Protein AF-A0A433PBY6-F1 (afdb_monomer)

pLDDT: mean 81.73, std 16.83, range [29.91, 95.75]

Structure (mmCIF, N/CA/C/O backbone):
data_AF-A0A433PBY6-F1
#
_entry.id   AF-A0A433PBY6-F1
#
loop_
_atom_site.group_PDB
_atom_site.id
_atom_site.type_symbol
_atom_site.label_atom_id
_atom_site.label_alt_id
_atom_site.label_comp_id
_atom_site.label_asym_id
_atom_site.label_entity_id
_atom_site.label_seq_id
_atom_site.pdbx_PDB_ins_code
_atom_site.Cartn_x
_atom_site.Cartn_y
_atom_site.Cartn_z
_atom_site.occupancy
_atom_site.B_iso_or_equiv
_atom_site.auth_seq_id
_atom_site.auth_comp_id
_atom_site.auth_asym_id
_atom_site.auth_atom_id
_atom_site.pdbx_PDB_model_num
ATOM 1 N N . MET A 1 1 ? -7.662 -18.458 70.287 1.00 37.50 1 MET A N 1
ATOM 2 C CA . MET A 1 1 ? -7.308 -19.052 68.980 1.00 37.50 1 MET A CA 1
ATOM 3 C C . MET A 1 1 ? -8.441 -18.689 68.033 1.00 37.50 1 MET A C 1
ATOM 5 O O . MET A 1 1 ? -9.528 -19.205 68.235 1.00 37.50 1 MET A O 1
ATOM 9 N N . ALA A 1 2 ? -8.334 -17.517 67.394 1.00 37.00 2 ALA A N 1
ATOM 10 C CA . ALA A 1 2 ? -7.912 -17.328 65.985 1.00 37.00 2 ALA A CA 1
ATOM 11 C C . ALA A 1 2 ? -9.132 -17.526 65.049 1.00 37.00 2 ALA A C 1
ATOM 13 O O . ALA A 1 2 ? -9.682 -18.621 65.046 1.00 37.00 2 ALA A O 1
ATOM 14 N N . THR A 1 3 ? -9.807 -16.461 64.572 1.00 39.22 3 THR A N 1
ATOM 15 C CA . THR A 1 3 ? -9.580 -15.723 63.286 1.00 39.22 3 THR A CA 1
ATOM 16 C C . THR A 1 3 ? -9.586 -16.688 62.085 1.00 39.22 3 THR A C 1
ATOM 18 O O . THR A 1 3 ? -8.929 -17.717 62.155 1.00 39.22 3 THR A O 1
ATOM 21 N N . ASP A 1 4 ? -10.415 -16.548 61.042 1.00 32.88 4 ASP A N 1
ATOM 22 C CA . ASP A 1 4 ? -10.644 -15.422 60.108 1.00 32.88 4 ASP A CA 1
ATOM 23 C C . ASP A 1 4 ? -12.118 -15.457 59.609 1.00 32.88 4 ASP A C 1
ATOM 25 O O . ASP A 1 4 ? -12.699 -16.536 59.515 1.00 32.88 4 ASP A O 1
ATOM 29 N N . SER A 1 5 ? -12.906 -14.386 59.447 1.00 34.91 5 SER A N 1
ATOM 30 C CA . SER A 1 5 ? -12.830 -13.155 58.629 1.00 34.91 5 SER A CA 1
ATOM 31 C C . SER A 1 5 ? -12.702 -13.342 57.107 1.00 34.91 5 SER A C 1
ATOM 33 O O . SER A 1 5 ? -11.756 -13.950 56.630 1.00 34.91 5 SER A O 1
ATOM 35 N N . GLU A 1 6 ? -13.631 -12.678 56.396 1.00 29.91 6 GLU A N 1
ATOM 36 C CA . GLU A 1 6 ? -13.552 -12.165 55.011 1.00 29.91 6 GLU A CA 1
ATOM 37 C C . GLU A 1 6 ? -13.657 -13.171 53.836 1.00 29.91 6 GLU A C 1
ATOM 39 O O . GLU A 1 6 ? -13.145 -14.275 53.873 1.00 29.91 6 GLU A O 1
ATOM 44 N N . ALA A 1 7 ? -14.336 -12.891 52.716 1.00 33.59 7 ALA A N 1
ATOM 45 C CA . ALA A 1 7 ? -14.801 -11.623 52.169 1.00 33.59 7 ALA A CA 1
ATOM 46 C C . ALA A 1 7 ? -16.063 -11.815 51.307 1.00 33.59 7 ALA A C 1
ATOM 48 O O . ALA A 1 7 ? -16.135 -12.685 50.439 1.00 33.59 7 ALA A O 1
ATOM 49 N N . GLN A 1 8 ? -17.035 -10.924 51.496 1.00 31.44 8 GLN A N 1
ATOM 50 C CA . GLN A 1 8 ? -18.050 -10.614 50.494 1.00 31.44 8 GLN A CA 1
ATOM 51 C C . GLN A 1 8 ? -17.354 -10.043 49.254 1.00 31.44 8 GLN A C 1
ATOM 53 O O . GLN A 1 8 ? -16.794 -8.950 49.306 1.00 31.44 8 GLN A O 1
ATOM 58 N N . SER A 1 9 ? -17.418 -10.741 48.119 1.00 32.53 9 SER A N 1
ATOM 59 C CA . SER A 1 9 ? -17.056 -10.160 46.826 1.00 32.53 9 SER A CA 1
ATOM 60 C C . SER A 1 9 ? -18.203 -9.274 46.333 1.00 32.53 9 SER A C 1
ATOM 62 O O . SER A 1 9 ? -18.995 -9.650 45.464 1.00 32.53 9 SER A O 1
ATOM 64 N N . THR A 1 10 ? -18.313 -8.087 46.921 1.00 32.62 10 THR A N 1
ATOM 65 C CA . THR A 1 10 ? -19.073 -6.965 46.375 1.00 32.62 10 THR A CA 1
ATOM 66 C C . THR A 1 10 ? -18.372 -6.488 45.105 1.00 32.62 10 THR A C 1
ATOM 68 O O . THR A 1 10 ? -17.540 -5.585 45.118 1.00 32.62 10 THR A O 1
ATOM 71 N N . SER A 1 11 ? -18.701 -7.091 43.960 1.00 37.41 11 SER A N 1
ATOM 72 C CA . SER A 1 11 ? -18.405 -6.450 42.680 1.00 37.41 11 SER A CA 1
ATOM 73 C C . SER A 1 11 ? -19.373 -5.282 42.525 1.00 37.41 11 SER A C 1
ATOM 75 O O . SER A 1 11 ? -20.512 -5.418 42.075 1.00 37.41 11 SER A O 1
ATOM 77 N N . VAL A 1 12 ? -18.914 -4.113 42.973 1.00 34.94 12 VAL A N 1
ATOM 78 C CA . VAL A 1 12 ? -19.520 -2.815 42.691 1.00 34.94 12 VAL A CA 1
ATOM 79 C C . VAL A 1 12 ? -19.485 -2.643 41.176 1.00 34.94 12 VAL A C 1
ATOM 81 O O . VAL A 1 12 ? -18.559 -2.076 40.601 1.00 34.94 12 VAL A O 1
ATOM 84 N N . THR A 1 13 ? -20.486 -3.200 40.502 1.00 42.19 13 THR A N 1
ATOM 85 C CA . THR A 1 13 ? -20.728 -2.926 39.096 1.00 42.19 13 THR A CA 1
ATOM 86 C C . THR A 1 13 ? -21.279 -1.517 39.084 1.00 42.19 13 THR A C 1
ATOM 88 O O . THR A 1 13 ? -22.482 -1.315 39.242 1.00 42.19 13 THR A O 1
ATOM 91 N N . ALA A 1 14 ? -20.384 -0.532 38.995 1.00 43.81 14 ALA A N 1
ATOM 92 C CA . ALA A 1 14 ? -20.761 0.838 38.718 1.00 43.81 14 ALA A CA 1
ATOM 93 C C . ALA A 1 14 ? -21.649 0.790 37.472 1.00 43.81 14 ALA A C 1
ATOM 95 O O . ALA A 1 14 ? -21.175 0.527 36.362 1.00 43.81 14 ALA A O 1
ATOM 96 N N . GLN A 1 15 ? -22.958 0.945 37.680 1.00 49.06 15 GLN A N 1
ATOM 97 C CA . GLN A 1 15 ? -23.928 1.109 36.616 1.00 49.06 15 GLN A CA 1
ATOM 98 C C . GLN A 1 15 ? -23.587 2.443 35.966 1.00 49.06 15 GLN A C 1
ATOM 100 O O . GLN A 1 15 ? -24.122 3.489 36.322 1.00 49.06 15 GLN A O 1
ATOM 105 N N . LEU A 1 16 ? -22.629 2.407 35.037 1.00 53.75 16 LEU A N 1
ATOM 106 C CA . LEU A 1 16 ? -22.438 3.480 34.083 1.00 53.75 16 LEU A CA 1
ATOM 107 C C . LEU A 1 16 ? -23.825 3.766 33.501 1.00 53.75 16 LEU A C 1
ATOM 109 O O . LEU A 1 16 ? -24.531 2.809 33.152 1.00 53.75 16 LEU A O 1
ATOM 113 N N . PRO A 1 17 ? -24.243 5.044 33.447 1.00 55.84 17 PRO A N 1
ATOM 114 C CA . PRO A 1 17 ? -25.534 5.406 32.887 1.00 55.84 17 PRO A CA 1
ATOM 115 C C . PRO A 1 17 ? -25.695 4.687 31.549 1.00 55.84 17 PRO A C 1
ATOM 117 O O . PRO A 1 17 ? -24.706 4.523 30.829 1.00 55.84 17 PRO A O 1
ATOM 120 N N . ARG A 1 18 ? -26.914 4.213 31.243 1.00 63.12 18 ARG A N 1
ATOM 121 C CA . ARG A 1 18 ? -27.269 3.579 29.959 1.00 63.12 18 ARG A CA 1
ATOM 122 C C . ARG A 1 18 ? -27.132 4.608 28.833 1.00 63.12 18 ARG A C 1
ATOM 124 O O . ARG A 1 18 ? -28.112 5.079 28.268 1.00 63.12 18 ARG A O 1
ATOM 131 N N . LEU A 1 19 ? -25.902 5.021 28.569 1.00 68.62 19 LEU A N 1
ATOM 132 C CA . LEU A 1 19 ? -25.544 5.928 27.511 1.00 68.62 19 LEU A CA 1
ATOM 133 C C . LEU A 1 19 ? -25.716 5.155 26.208 1.00 68.62 19 LEU A C 1
ATOM 135 O O . LEU A 1 19 ? -25.306 3.992 26.126 1.00 68.62 19 LEU A O 1
ATOM 139 N N . PRO A 1 20 ? -26.308 5.776 25.182 1.00 79.25 20 PRO A N 1
ATOM 140 C CA . PRO A 1 20 ? -26.360 5.164 23.868 1.00 79.25 20 PRO A CA 1
ATOM 141 C C . PRO A 1 20 ? -24.934 4.847 23.394 1.00 79.25 20 PRO A C 1
ATOM 143 O O . PRO A 1 20 ? -23.986 5.594 23.667 1.00 79.25 20 PRO A O 1
ATOM 146 N N . PHE A 1 21 ? -24.788 3.717 22.700 1.00 77.69 21 PHE A N 1
ATOM 147 C CA . PHE A 1 21 ? -23.491 3.125 22.354 1.00 77.69 21 PHE A CA 1
ATOM 148 C C . PHE A 1 21 ? -22.538 4.105 21.647 1.00 77.69 21 PHE A C 1
ATOM 150 O O . PHE A 1 21 ? -21.333 4.081 21.902 1.00 77.69 21 PHE A O 1
ATOM 157 N N . ASP A 1 22 ? -23.067 5.012 20.822 1.00 80.56 22 ASP A N 1
ATOM 158 C CA . ASP A 1 22 ? -22.281 6.022 20.105 1.00 80.56 22 ASP A CA 1
ATOM 159 C C . ASP A 1 22 ? -21.650 7.072 21.025 1.00 80.56 22 ASP A C 1
ATOM 161 O O . ASP A 1 22 ? -20.516 7.504 20.799 1.00 80.56 22 ASP A O 1
ATOM 165 N N . ILE A 1 23 ? -22.366 7.474 22.078 1.00 85.00 23 ILE A N 1
ATOM 166 C CA . ILE A 1 23 ? -21.880 8.455 23.054 1.00 85.00 23 ILE A CA 1
ATOM 167 C C . ILE A 1 23 ? -20.817 7.803 23.935 1.00 85.00 23 ILE A C 1
ATOM 169 O O . ILE A 1 23 ? -19.738 8.367 24.125 1.00 85.00 23 ILE A O 1
ATOM 173 N N . PHE A 1 24 ? -21.075 6.582 24.404 1.00 85.38 24 PHE A N 1
ATOM 174 C CA . PHE A 1 24 ? -20.128 5.849 25.241 1.00 85.38 24 PHE A CA 1
ATOM 175 C C . PHE A 1 24 ? -18.793 5.596 24.516 1.00 85.38 24 PHE A C 1
ATOM 177 O O . PHE A 1 24 ? -17.726 5.816 25.092 1.00 85.38 24 PHE A O 1
ATOM 184 N N . ARG A 1 25 ? -18.839 5.266 23.215 1.00 85.06 25 ARG A N 1
ATOM 185 C CA . ARG A 1 25 ? -17.646 5.122 22.362 1.00 85.06 25 ARG A CA 1
ATOM 186 C C . ARG A 1 25 ? -16.796 6.3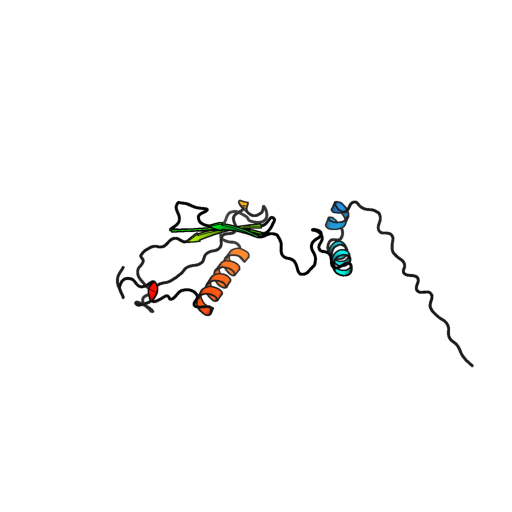96 22.291 1.00 85.06 25 ARG A C 1
ATOM 188 O O . ARG A 1 25 ? -15.576 6.297 22.171 1.00 85.06 25 ARG A O 1
ATOM 195 N N . ARG A 1 26 ? -17.419 7.579 22.310 1.00 85.94 26 ARG A N 1
ATOM 196 C CA . ARG A 1 26 ? -16.712 8.869 22.218 1.00 85.94 26 ARG A CA 1
ATOM 197 C C . ARG A 1 26 ? -16.147 9.326 23.561 1.00 85.94 26 ARG A C 1
ATOM 199 O O . ARG A 1 26 ? -15.039 9.847 23.578 1.00 85.94 26 ARG A O 1
ATOM 206 N N . ILE A 1 27 ? -16.888 9.133 24.655 1.00 90.62 27 ILE A N 1
ATOM 207 C CA . ILE A 1 27 ? -16.491 9.598 25.995 1.00 90.62 27 ILE A CA 1
ATOM 208 C C . ILE A 1 27 ? -15.362 8.737 26.568 1.00 90.62 27 ILE A C 1
ATOM 210 O O . ILE A 1 27 ? -14.392 9.274 27.097 1.00 90.62 27 ILE A O 1
ATOM 214 N N . GLN A 1 28 ? -15.469 7.409 26.458 1.00 89.88 28 GLN A N 1
ATOM 215 C CA . GLN A 1 28 ? -14.502 6.491 27.063 1.00 89.88 28 GLN A CA 1
ATOM 216 C C . GLN A 1 28 ? -14.133 5.352 26.097 1.00 89.88 28 GLN A C 1
ATOM 218 O O . GLN A 1 28 ? -14.541 4.203 26.287 1.00 89.88 28 GLN A O 1
ATOM 223 N N . PRO A 1 29 ? -13.331 5.637 25.052 1.00 88.19 29 PRO A N 1
ATOM 224 C CA . PRO A 1 29 ? -13.020 4.659 24.011 1.00 88.19 29 PRO A CA 1
ATOM 225 C C . PRO A 1 29 ? -12.298 3.423 24.562 1.00 88.19 29 PRO A C 1
ATOM 227 O O . PRO A 1 29 ? -12.614 2.305 24.170 1.00 88.19 29 PRO A O 1
ATOM 230 N N . HIS A 1 30 ? -11.364 3.596 25.502 1.00 89.94 30 HIS A N 1
ATOM 231 C CA . HIS A 1 30 ? -10.606 2.477 26.072 1.00 89.94 30 HIS A CA 1
ATOM 232 C C . HIS A 1 30 ? -11.496 1.471 26.808 1.00 89.94 30 HIS A C 1
ATOM 234 O O . HIS A 1 30 ? -11.349 0.268 26.614 1.00 89.94 30 HIS A O 1
ATOM 240 N N . GLU A 1 31 ? -12.442 1.958 27.609 1.00 89.06 31 GLU A N 1
ATOM 241 C CA . GLU A 1 31 ? -13.375 1.107 28.352 1.00 89.06 31 GLU A CA 1
ATOM 242 C C . GLU A 1 31 ? -14.389 0.441 27.423 1.00 89.06 31 GLU A C 1
ATOM 244 O O . GLU A 1 31 ? -14.682 -0.744 27.576 1.00 89.06 31 GLU A O 1
ATOM 249 N N . TYR A 1 32 ? -14.860 1.171 26.406 1.00 87.12 32 TYR A N 1
ATOM 250 C CA . TYR A 1 32 ? -15.698 0.612 25.350 1.00 87.12 32 TYR A CA 1
ATOM 251 C C . TYR A 1 32 ? -15.023 -0.605 24.708 1.00 87.12 32 TYR A C 1
ATOM 253 O O . TYR A 1 32 ? -15.594 -1.693 24.721 1.00 87.12 32 TYR A O 1
ATOM 261 N N . PHE A 1 33 ? -13.791 -0.464 24.205 1.00 88.44 33 PHE A N 1
ATOM 262 C CA . PHE A 1 33 ? -13.092 -1.575 23.549 1.00 88.44 33 PHE A CA 1
ATOM 263 C C . PHE A 1 33 ? -12.698 -2.702 24.514 1.00 88.44 33 PHE A C 1
ATOM 265 O O . PHE A 1 33 ? -12.714 -3.860 24.100 1.00 88.44 33 PHE A O 1
ATOM 272 N N . ARG A 1 34 ? -12.385 -2.399 25.781 1.00 90.06 34 ARG A N 1
ATOM 273 C CA . ARG A 1 34 ? -12.048 -3.413 26.796 1.00 90.06 34 ARG A CA 1
ATOM 274 C C . ARG A 1 34 ? -13.180 -4.426 26.979 1.00 90.06 34 ARG A C 1
ATOM 276 O O . ARG A 1 34 ? -12.934 -5.623 26.879 1.00 90.06 34 ARG A O 1
ATOM 283 N N . ARG A 1 35 ? -14.422 -3.954 27.123 1.00 88.69 35 ARG A N 1
ATOM 284 C CA . ARG A 1 35 ? -15.607 -4.821 27.284 1.00 88.69 35 ARG A CA 1
ATOM 285 C C . ARG A 1 35 ? -15.823 -5.763 26.099 1.00 88.69 35 ARG A C 1
ATOM 287 O O . ARG A 1 35 ? -16.188 -6.919 26.273 1.00 88.69 35 ARG A O 1
ATOM 294 N N . PHE A 1 36 ? -15.566 -5.278 24.887 1.00 88.12 36 PHE A N 1
ATOM 295 C CA . PHE A 1 36 ? -15.640 -6.086 23.666 1.00 88.12 36 PHE A CA 1
ATOM 296 C C . PHE A 1 36 ? -14.563 -7.178 23.628 1.00 88.12 36 PHE A C 1
ATOM 298 O O . PHE A 1 36 ? -14.837 -8.316 23.243 1.00 88.12 36 PHE A O 1
ATOM 305 N N . ILE A 1 37 ? -13.349 -6.857 24.078 1.00 89.94 37 ILE A N 1
ATOM 306 C CA . ILE A 1 37 ? -12.252 -7.826 24.170 1.00 89.94 37 ILE A CA 1
ATOM 307 C C . ILE A 1 37 ? -12.566 -8.907 25.212 1.00 89.94 37 ILE A C 1
ATOM 309 O O . ILE A 1 37 ? -12.390 -10.084 24.909 1.00 89.94 37 ILE A O 1
ATOM 313 N N . GLU A 1 38 ? -13.098 -8.539 26.382 1.00 91.25 38 GLU A N 1
ATOM 314 C CA . GLU A 1 38 ? -13.535 -9.492 27.421 1.00 91.25 38 GLU A CA 1
ATOM 315 C C . GLU A 1 38 ? -14.609 -10.464 26.907 1.00 91.25 38 GLU A C 1
ATOM 317 O O . GLU A 1 38 ? -14.608 -11.645 27.247 1.00 91.25 38 GLU A O 1
ATOM 322 N N . GLN A 1 39 ? -15.487 -9.990 26.022 1.00 88.75 39 GLN A N 1
ATOM 323 C CA . GLN A 1 39 ? -16.523 -10.801 25.378 1.00 88.75 39 GLN A CA 1
ATOM 324 C C . GLN A 1 39 ? -16.041 -11.540 24.117 1.00 88.75 39 GLN A C 1
ATOM 326 O O . GLN A 1 39 ? -16.841 -12.204 23.460 1.00 88.75 39 GLN A O 1
ATOM 331 N N . ASN A 1 40 ? -14.754 -11.452 23.759 1.00 88.50 40 ASN A N 1
ATOM 332 C CA . ASN A 1 40 ? -14.161 -12.040 22.548 1.00 88.50 40 ASN A CA 1
ATOM 333 C C . ASN A 1 40 ? -14.825 -11.614 21.220 1.00 88.50 40 ASN A C 1
ATOM 335 O O . ASN A 1 40 ? -14.715 -12.303 20.197 1.00 88.50 40 ASN A O 1
ATOM 339 N N . VAL A 1 41 ? -15.480 -10.452 21.19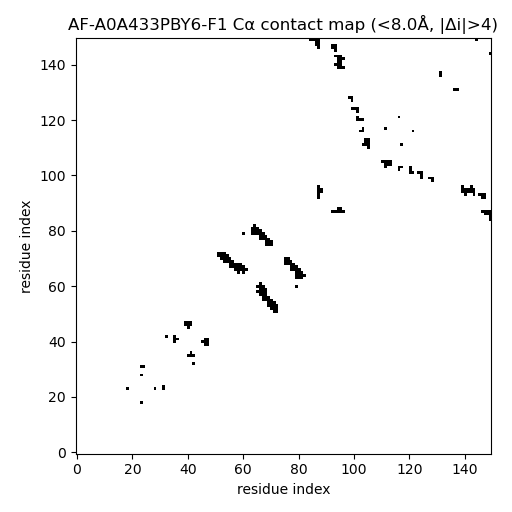8 1.00 90.62 41 VAL A N 1
ATOM 340 C CA . VAL A 1 41 ? -16.222 -9.940 20.040 1.00 90.62 41 VAL A CA 1
ATOM 341 C C . VAL A 1 41 ? -15.709 -8.554 19.691 1.00 90.62 41 VAL A C 1
ATOM 343 O O . VAL A 1 41 ? -15.589 -7.686 20.541 1.00 90.62 41 VAL A O 1
ATOM 346 N N . ARG A 1 42 ? -15.404 -8.302 18.418 1.00 88.25 42 ARG A N 1
ATOM 347 C CA . ARG A 1 42 ? -15.068 -6.949 17.954 1.00 88.25 42 ARG A CA 1
ATOM 348 C C . ARG A 1 42 ? -16.339 -6.088 17.886 1.00 88.25 42 ARG A C 1
ATOM 350 O O . ARG A 1 42 ? -17.404 -6.631 17.617 1.00 88.25 42 ARG A O 1
ATOM 357 N N . PRO A 1 43 ? -16.237 -4.751 17.965 1.00 85.81 43 PRO A N 1
ATOM 358 C CA . PRO A 1 43 ? -17.391 -3.847 17.847 1.00 85.81 43 PRO A CA 1
ATOM 359 C C . PRO A 1 43 ? -18.229 -4.007 16.567 1.00 85.81 43 PRO A C 1
ATOM 361 O O . PRO A 1 43 ? -19.404 -3.673 16.559 1.00 85.81 43 PRO A O 1
ATOM 364 N N . ASP A 1 44 ? -17.646 -4.558 15.497 1.00 84.19 44 ASP A N 1
ATOM 365 C CA . ASP A 1 44 ? -18.353 -4.879 14.247 1.00 84.19 44 ASP A CA 1
ATOM 366 C C . ASP A 1 44 ? -19.117 -6.227 14.300 1.00 84.19 44 ASP A C 1
ATOM 368 O O . ASP A 1 44 ? -19.554 -6.726 13.264 1.00 84.19 44 ASP A O 1
ATOM 372 N N . GLY A 1 45 ? -19.177 -6.893 15.460 1.00 84.62 45 GLY A N 1
ATOM 373 C CA . GLY A 1 45 ? -19.785 -8.220 15.644 1.00 84.62 45 GLY A CA 1
ATOM 374 C C . GLY A 1 45 ? -18.936 -9.400 15.147 1.00 84.62 45 GLY A C 1
ATOM 375 O O . GLY A 1 45 ? -19.399 -10.536 15.110 1.00 84.62 45 GLY A O 1
ATOM 376 N N . ARG A 1 46 ? -17.686 -9.160 14.735 1.00 88.62 46 ARG A N 1
ATOM 377 C CA . ARG A 1 46 ? -16.782 -10.199 14.206 1.00 88.62 46 ARG A CA 1
ATOM 378 C C . ARG A 1 46 ? -15.954 -10.834 15.329 1.00 88.62 46 ARG A C 1
ATOM 380 O O . ARG A 1 46 ? -15.544 -10.109 16.235 1.00 88.62 46 ARG A O 1
ATOM 387 N N . PRO A 1 47 ? -15.621 -12.135 15.253 1.00 90.25 47 PRO A N 1
ATOM 388 C CA . PRO A 1 47 ? -14.710 -12.744 16.215 1.00 90.25 47 PRO A CA 1
ATOM 389 C C . PRO A 1 47 ? -13.290 -12.187 16.044 1.00 90.25 47 PRO A C 1
ATOM 391 O O . PRO A 1 47 ? -12.923 -11.680 14.976 1.00 90.25 47 PRO A O 1
ATOM 394 N N . LEU A 1 48 ? -12.467 -12.296 17.089 1.00 87.00 48 LEU A N 1
ATOM 395 C CA . LEU A 1 48 ? -11.129 -11.692 17.124 1.00 87.00 48 LEU A CA 1
ATOM 396 C C . LEU A 1 48 ? -10.207 -12.159 15.983 1.00 87.00 48 LEU A C 1
ATOM 398 O O . LEU A 1 48 ? -9.425 -11.350 15.483 1.00 87.00 48 LEU A O 1
ATOM 402 N N . HIS A 1 49 ? -10.350 -13.402 15.521 1.00 88.25 49 HIS A N 1
ATOM 403 C CA . HIS A 1 49 ? -9.515 -14.013 14.481 1.00 88.25 49 HIS A CA 1
ATOM 404 C C . HIS A 1 49 ? -9.970 -13.718 13.038 1.00 88.25 49 HIS A C 1
ATOM 406 O O . HIS A 1 49 ? -9.256 -14.050 12.094 1.00 88.25 49 HIS A O 1
ATOM 412 N N . LYS A 1 50 ? -11.150 -13.114 12.822 1.00 89.75 50 LYS A N 1
ATOM 413 C CA . LYS A 1 50 ? -11.718 -12.950 11.472 1.00 89.75 50 LYS A CA 1
ATOM 414 C C . LYS A 1 50 ? -11.459 -11.560 10.891 1.00 89.75 50 LYS A C 1
ATOM 416 O O . LYS A 1 50 ? -11.848 -10.529 11.451 1.00 89.75 50 LYS A O 1
ATOM 421 N N . PHE A 1 51 ? -10.862 -11.533 9.702 1.00 88.19 51 PHE A N 1
ATOM 422 C CA . PHE A 1 51 ? -10.644 -10.310 8.929 1.00 88.19 51 PHE A CA 1
ATOM 423 C C . PHE A 1 51 ? -11.954 -9.715 8.383 1.00 88.19 51 PHE A C 1
ATOM 425 O O . PHE A 1 51 ? -13.025 -10.326 8.439 1.00 88.19 51 PHE A O 1
ATOM 432 N N . ARG A 1 52 ? -11.895 -8.461 7.915 1.00 91.50 52 ARG A N 1
ATOM 433 C CA . ARG A 1 52 ? -13.023 -7.839 7.195 1.00 91.50 52 ARG A CA 1
ATOM 434 C C . ARG A 1 52 ? -13.165 -8.523 5.835 1.00 91.50 52 ARG A C 1
ATOM 436 O O . ARG A 1 52 ? -12.186 -9.052 5.323 1.00 91.50 52 ARG A O 1
ATOM 443 N N . LYS A 1 53 ? -14.366 -8.497 5.248 1.00 90.06 53 LYS A N 1
ATOM 444 C CA . LYS A 1 53 ? -14.569 -8.999 3.883 1.00 90.06 53 LYS A CA 1
ATOM 445 C C . LYS A 1 53 ? -13.649 -8.229 2.929 1.00 90.06 53 LYS A C 1
ATOM 447 O O . LYS A 1 53 ? -13.744 -7.002 2.853 1.00 90.06 53 LYS A O 1
ATOM 452 N N . THR A 1 54 ? -12.788 -8.964 2.232 1.00 93.50 54 THR A N 1
ATOM 453 C CA . THR A 1 54 ? -11.911 -8.441 1.185 1.00 93.50 54 THR A CA 1
ATOM 454 C C . THR A 1 54 ? -12.574 -8.671 -0.164 1.00 93.50 54 THR A C 1
AT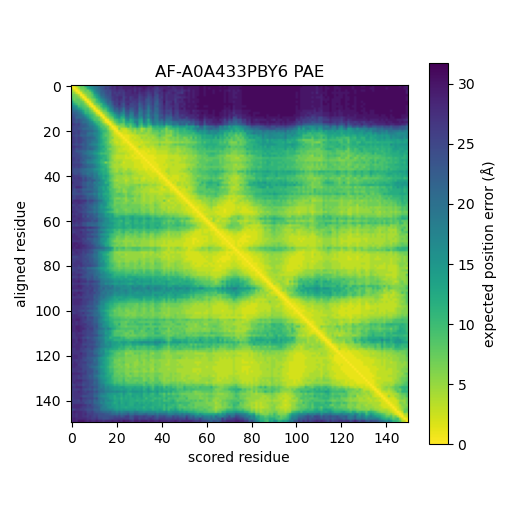OM 456 O O . THR A 1 54 ? -13.040 -9.771 -0.446 1.00 93.50 54 THR A O 1
ATOM 459 N N . THR A 1 55 ? -12.662 -7.629 -0.979 1.00 94.31 55 THR A N 1
ATOM 460 C CA . THR A 1 55 ? -13.108 -7.698 -2.374 1.00 94.31 55 THR A CA 1
ATOM 461 C C . THR A 1 55 ? -11.967 -7.192 -3.239 1.00 94.31 55 THR A C 1
ATOM 463 O O . THR A 1 55 ? -11.374 -6.167 -2.911 1.00 94.31 55 THR A O 1
ATOM 466 N N . LEU A 1 56 ? -11.644 -7.919 -4.302 1.00 95.06 56 LEU A N 1
ATOM 467 C CA . LEU A 1 56 ? -10.543 -7.602 -5.202 1.00 95.06 56 LEU A CA 1
ATOM 468 C C . LEU A 1 56 ? -11.080 -7.500 -6.627 1.00 95.06 56 LEU A C 1
ATOM 470 O O . LEU A 1 56 ? -11.864 -8.341 -7.064 1.00 95.06 56 LEU A O 1
ATOM 474 N N . THR A 1 57 ? -10.664 -6.457 -7.330 1.00 94.19 57 THR A N 1
ATOM 475 C CA . THR A 1 57 ? -11.035 -6.188 -8.716 1.00 94.19 57 THR A CA 1
ATOM 476 C C . THR A 1 57 ? -9.759 -5.865 -9.479 1.00 94.19 57 THR A C 1
ATOM 478 O O . THR A 1 57 ? -9.152 -4.820 -9.258 1.00 94.19 57 THR A O 1
ATOM 481 N N . VAL A 1 58 ? -9.325 -6.791 -10.332 1.00 94.38 58 VAL A N 1
ATOM 482 C CA . VAL A 1 58 ? -8.157 -6.615 -11.210 1.00 94.38 58 VAL A CA 1
ATOM 483 C C . VAL A 1 58 ? -8.593 -5.865 -12.467 1.00 94.38 58 VAL A C 1
ATOM 485 O O . VAL A 1 58 ? -9.725 -6.039 -12.913 1.00 94.38 58 VAL A O 1
ATOM 488 N N . GLY A 1 59 ? -7.723 -5.022 -13.024 1.00 90.75 59 GLY A N 1
ATOM 489 C CA . GLY A 1 59 ? -8.023 -4.234 -14.222 1.00 90.75 59 GLY A CA 1
ATOM 490 C C . GLY A 1 59 ? -8.970 -3.060 -13.961 1.00 90.75 59 GLY A C 1
ATOM 491 O O . GLY A 1 59 ? -9.737 -2.683 -14.839 1.00 90.75 59 GLY A O 1
ATOM 492 N N . ALA A 1 60 ? -8.957 -2.495 -12.749 1.00 88.06 60 ALA A N 1
ATOM 493 C CA . ALA A 1 60 ? -9.834 -1.381 -12.379 1.00 88.06 60 ALA A CA 1
ATOM 494 C C . ALA A 1 60 ? -9.541 -0.084 -13.161 1.00 88.06 60 ALA A C 1
ATOM 496 O O . ALA A 1 60 ? -10.425 0.755 -13.315 1.00 88.06 60 ALA A O 1
ATOM 497 N N . ILE A 1 61 ? -8.305 0.081 -13.637 1.00 91.19 61 ILE A N 1
ATOM 498 C CA . ILE A 1 61 ? -7.840 1.219 -14.433 1.00 91.19 61 ILE A CA 1
ATOM 499 C C . ILE A 1 61 ? -7.382 0.688 -15.789 1.00 91.19 61 ILE A C 1
ATOM 501 O O . ILE A 1 61 ? -6.453 -0.116 -15.847 1.00 91.19 61 ILE A O 1
ATOM 505 N N . SER A 1 62 ? -8.011 1.160 -16.865 1.00 88.94 62 SER A N 1
ATOM 506 C CA . SER A 1 62 ? -7.706 0.749 -18.241 1.00 88.94 62 SER A CA 1
ATOM 507 C C . SER A 1 62 ? -6.470 1.429 -18.838 1.00 88.94 62 SER A C 1
ATOM 509 O O . SER A 1 62 ? -5.948 0.959 -19.838 1.00 88.94 62 SER A O 1
ATOM 511 N N . THR A 1 63 ? -6.016 2.545 -18.263 1.00 90.44 63 THR A N 1
ATOM 512 C CA . THR A 1 63 ? -4.862 3.321 -18.755 1.00 90.44 63 THR A CA 1
ATOM 513 C C . THR A 1 63 ? -3.519 2.861 -18.186 1.00 90.44 63 THR A C 1
ATOM 515 O O . THR A 1 63 ? -2.491 3.403 -18.572 1.00 90.44 63 THR A O 1
ATOM 518 N N . ALA A 1 64 ? -3.522 1.941 -17.220 1.00 91.31 64 ALA A N 1
ATOM 519 C CA . ALA A 1 64 ? -2.317 1.411 -16.592 1.00 91.31 64 ALA A CA 1
ATOM 520 C C . ALA A 1 64 ? -2.022 0.010 -17.139 1.00 91.31 64 ALA A C 1
ATOM 522 O O . ALA A 1 64 ? -2.959 -0.751 -17.382 1.00 91.31 64 ALA A O 1
ATOM 523 N N . ASP A 1 65 ? -0.742 -0.344 -17.267 1.00 91.44 65 ASP A N 1
ATOM 524 C CA . ASP A 1 65 ? -0.308 -1.659 -17.765 1.00 91.44 65 ASP A CA 1
ATOM 525 C C . ASP A 1 65 ? -0.785 -2.796 -16.852 1.00 91.44 65 ASP A C 1
ATOM 527 O O . ASP A 1 65 ? -1.128 -3.890 -17.298 1.00 91.44 65 ASP A O 1
ATOM 531 N N . GLY A 1 66 ? -0.861 -2.512 -15.552 1.00 93.38 66 GLY A N 1
ATOM 532 C CA . GLY A 1 66 ? -1.512 -3.364 -14.570 1.00 93.38 66 GLY A CA 1
ATOM 533 C C . GLY A 1 66 ? -2.261 -2.524 -13.551 1.00 93.38 66 GLY A C 1
ATOM 534 O O . GLY A 1 66 ? -1.800 -1.463 -13.139 1.00 93.38 66 GLY A O 1
ATOM 535 N N . SER A 1 67 ? -3.425 -2.984 -13.106 1.00 95.75 67 SER A N 1
ATOM 536 C CA . SER A 1 67 ? -4.144 -2.310 -12.027 1.00 95.75 67 SER A CA 1
ATOM 537 C C . SER A 1 67 ? -4.932 -3.280 -11.165 1.00 95.75 67 SER A C 1
ATOM 539 O O . SER A 1 67 ? -5.403 -4.324 -11.619 1.00 95.75 67 SER A O 1
ATOM 541 N N . ALA A 1 68 ? -5.088 -2.925 -9.895 1.00 95.44 68 ALA A N 1
ATOM 542 C CA . ALA A 1 68 ? -5.917 -3.657 -8.957 1.00 95.44 68 ALA A CA 1
ATOM 543 C C . ALA A 1 68 ? -6.544 -2.700 -7.943 1.00 95.44 68 ALA A C 1
ATOM 545 O O . AL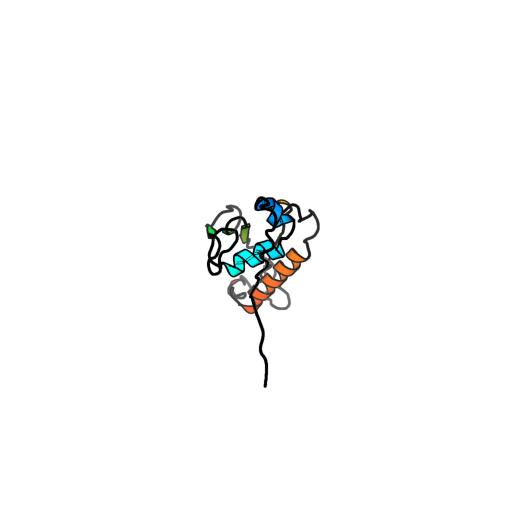A A 1 68 ? -5.877 -1.840 -7.368 1.00 95.44 68 ALA A O 1
ATOM 546 N N . MET A 1 69 ? -7.835 -2.885 -7.691 1.00 94.56 69 MET A N 1
ATOM 547 C CA . MET A 1 69 ? -8.561 -2.237 -6.609 1.00 94.56 69 MET A CA 1
ATOM 548 C C . MET A 1 69 ? -8.910 -3.281 -5.553 1.00 94.56 69 MET A C 1
ATOM 550 O O . MET A 1 69 ? -9.545 -4.297 -5.843 1.00 94.56 69 MET A O 1
ATOM 554 N N . VAL A 1 70 ? -8.510 -3.020 -4.312 1.00 95.25 70 VAL A N 1
ATOM 555 C CA . VAL A 1 70 ? -8.745 -3.905 -3.170 1.00 95.25 70 VAL A CA 1
ATOM 556 C C . VAL A 1 70 ? -9.539 -3.158 -2.114 1.00 95.25 70 VAL A C 1
ATOM 558 O O . VAL A 1 70 ? -9.140 -2.094 -1.643 1.00 95.25 70 VAL A O 1
ATOM 561 N N . ARG A 1 71 ? -10.670 -3.730 -1.707 1.00 94.81 71 ARG A N 1
ATOM 562 C CA . ARG A 1 71 ? -11.543 -3.181 -0.670 1.00 94.81 71 ARG A CA 1
ATOM 563 C C . ARG A 1 71 ? -11.632 -4.129 0.513 1.00 94.81 71 ARG A C 1
ATOM 565 O O . ARG A 1 71 ? -12.122 -5.246 0.385 1.00 94.81 71 ARG A O 1
ATOM 572 N N . ILE A 1 72 ? -11.217 -3.656 1.681 1.00 93.88 72 ILE A N 1
ATOM 573 C CA . ILE A 1 72 ? -11.271 -4.367 2.960 1.00 93.88 72 ILE A CA 1
ATOM 574 C C . ILE A 1 72 ? -12.276 -3.644 3.862 1.00 93.88 72 ILE A C 1
ATOM 576 O O . ILE A 1 72 ? -11.950 -2.707 4.598 1.00 93.88 72 ILE A O 1
ATOM 580 N N . GLY A 1 73 ? -13.540 -4.069 3.798 1.00 90.56 73 GLY A N 1
ATOM 581 C CA . GLY A 1 73 ? -14.656 -3.395 4.468 1.00 90.56 73 GLY A CA 1
ATOM 582 C C . GLY A 1 73 ? -14.838 -1.940 4.007 1.00 90.56 73 GLY A C 1
ATOM 583 O O . GLY A 1 73 ? -15.359 -1.693 2.919 1.00 90.56 73 GLY A O 1
ATOM 584 N N . GLY A 1 74 ? -14.435 -0.986 4.855 1.00 88.00 74 GLY A N 1
ATOM 585 C CA . GLY A 1 74 ? -14.496 0.458 4.580 1.00 88.00 74 GLY A CA 1
ATOM 586 C C . GLY A 1 74 ? -13.189 1.069 4.067 1.00 88.00 74 GLY A C 1
ATOM 587 O O . GLY A 1 74 ? -13.155 2.259 3.784 1.00 88.00 74 GLY A O 1
ATOM 588 N N . THR A 1 75 ? -12.114 0.284 3.968 1.00 91.75 75 THR A N 1
ATOM 589 C CA . THR A 1 75 ? -10.826 0.745 3.438 1.00 91.75 75 THR A CA 1
ATOM 590 C C . THR A 1 75 ? -10.694 0.280 1.994 1.00 91.75 75 THR A C 1
ATOM 592 O O . THR A 1 75 ? -10.801 -0.918 1.740 1.00 91.75 75 THR A O 1
ATOM 595 N N . THR A 1 76 ? -10.449 1.203 1.068 1.00 92.50 76 THR A N 1
ATOM 596 C CA . THR A 1 76 ? -10.203 0.902 -0.349 1.00 92.50 76 THR A CA 1
ATOM 597 C C . THR A 1 76 ? -8.804 1.372 -0.715 1.00 92.50 76 THR A C 1
ATOM 599 O O . THR A 1 76 ? -8.423 2.485 -0.363 1.00 92.50 76 THR A O 1
ATOM 602 N N . VAL A 1 77 ? -8.054 0.522 -1.409 1.00 93.06 77 VAL A N 1
ATOM 603 C CA . VAL A 1 77 ? -6.727 0.818 -1.950 1.00 93.06 77 VAL A CA 1
ATOM 604 C C . VAL A 1 77 ? -6.763 0.537 -3.444 1.00 93.06 77 VAL A C 1
ATOM 606 O O . VAL A 1 77 ? -7.316 -0.477 -3.873 1.00 93.06 77 VAL A O 1
ATOM 609 N N . ILE A 1 78 ? -6.187 1.439 -4.226 1.00 93.56 78 ILE A N 1
ATOM 610 C CA . ILE A 1 78 ? -6.037 1.294 -5.670 1.00 93.56 78 ILE A CA 1
ATOM 611 C C . ILE A 1 78 ? -4.540 1.284 -5.958 1.00 93.56 78 ILE A C 1
ATOM 613 O O . ILE A 1 78 ? -3.811 2.140 -5.465 1.00 93.56 78 ILE A O 1
ATOM 617 N N . CYS A 1 79 ? -4.092 0.300 -6.727 1.00 93.38 79 CYS A N 1
ATOM 618 C CA . CYS A 1 79 ? -2.719 0.177 -7.189 1.00 93.38 79 CYS A CA 1
ATOM 619 C C . CYS A 1 79 ? -2.720 0.147 -8.717 1.00 93.38 79 CYS A C 1
ATOM 621 O O . CYS A 1 79 ? -3.532 -0.554 -9.328 1.00 93.38 79 CYS A O 1
ATOM 623 N N . GLY A 1 80 ? -1.822 0.923 -9.313 1.00 94.00 80 GLY A N 1
ATOM 624 C CA . GLY A 1 80 ? -1.532 0.918 -10.738 1.00 94.00 80 GLY A CA 1
ATOM 625 C C . GLY A 1 80 ? -0.041 0.686 -10.941 1.00 94.00 80 GLY A C 1
ATOM 626 O O . GLY A 1 80 ? 0.776 1.228 -10.199 1.00 94.00 80 GLY A O 1
ATOM 627 N N . ILE A 1 81 ? 0.290 -0.129 -11.931 1.00 93.38 81 ILE A N 1
ATOM 628 C CA . ILE A 1 81 ? 1.645 -0.391 -12.395 1.00 93.38 81 ILE A CA 1
ATOM 629 C C . ILE A 1 81 ? 1.760 0.264 -13.762 1.00 93.38 81 ILE A C 1
ATOM 631 O O . ILE A 1 81 ? 0.890 0.085 -14.617 1.00 93.38 81 ILE A O 1
ATOM 635 N N . LYS A 1 82 ? 2.834 1.024 -13.937 1.00 92.19 82 LYS A N 1
ATOM 636 C CA . LYS A 1 82 ? 3.214 1.608 -15.212 1.00 92.19 82 LYS A CA 1
ATOM 637 C C . LYS A 1 82 ? 4.654 1.217 -15.501 1.00 92.19 82 LYS A C 1
ATOM 639 O O . LYS A 1 82 ? 5.507 1.391 -14.629 1.00 92.19 82 LYS A O 1
ATOM 644 N N . ALA A 1 83 ? 4.897 0.673 -16.683 1.00 90.31 83 ALA A N 1
ATOM 645 C CA . ALA A 1 83 ? 6.226 0.340 -17.160 1.00 90.31 83 ALA A CA 1
ATOM 646 C C . ALA A 1 83 ? 6.705 1.431 -18.121 1.00 90.31 83 ALA A C 1
ATOM 648 O O . ALA A 1 83 ? 5.999 1.821 -19.048 1.00 90.31 83 ALA A O 1
ATOM 649 N N . GLU A 1 84 ? 7.914 1.932 -17.893 1.00 89.19 84 GLU A N 1
ATOM 650 C CA . GLU A 1 84 ? 8.576 2.890 -18.774 1.00 89.19 84 GLU A CA 1
ATOM 651 C C . GLU A 1 84 ? 10.009 2.418 -19.013 1.00 89.19 84 GLU A C 1
ATOM 653 O O . GLU A 1 84 ? 10.654 1.885 -18.108 1.00 89.19 84 GLU A O 1
ATOM 658 N N . ILE A 1 85 ? 10.491 2.596 -20.242 1.00 88.56 85 ILE A N 1
ATOM 659 C CA . ILE A 1 85 ? 11.883 2.321 -20.594 1.00 88.56 85 ILE A CA 1
ATOM 660 C C . ILE A 1 85 ? 12.714 3.501 -20.096 1.00 88.56 85 ILE A C 1
ATOM 662 O O . ILE A 1 85 ? 12.403 4.656 -20.390 1.00 88.56 85 ILE A O 1
ATOM 666 N N . SER A 1 86 ? 13.742 3.209 -19.310 1.00 84.94 86 SER A N 1
ATOM 667 C CA . SER A 1 86 ? 14.605 4.207 -18.687 1.00 84.94 86 SER A CA 1
ATOM 668 C C . SER A 1 86 ? 16.033 3.687 -18.621 1.00 84.94 86 SER A C 1
ATOM 670 O O . SER A 1 86 ? 16.258 2.477 -18.567 1.00 84.94 86 SER A O 1
ATOM 672 N N . GLU A 1 87 ? 16.994 4.606 -18.593 1.00 84.31 87 GLU A N 1
ATOM 673 C CA . GLU A 1 87 ? 18.402 4.260 -18.439 1.00 84.31 87 GLU A CA 1
ATOM 674 C C . GLU A 1 87 ? 18.648 3.611 -17.062 1.00 84.31 87 GLU A C 1
ATOM 676 O O . GLU A 1 87 ? 18.203 4.137 -16.029 1.00 84.31 87 GLU A O 1
ATOM 681 N N . PRO A 1 88 ? 19.355 2.467 -17.010 1.00 83.56 88 PRO A N 1
ATOM 682 C CA . PRO A 1 88 ? 19.657 1.805 -15.752 1.00 83.56 88 PRO A CA 1
ATOM 683 C C . PRO A 1 88 ? 20.625 2.641 -14.905 1.00 83.56 88 PRO A C 1
ATOM 685 O O . PRO A 1 88 ? 21.349 3.518 -15.382 1.00 83.56 88 PRO A O 1
ATOM 688 N N . LYS A 1 89 ? 20.678 2.354 -13.599 1.00 81.75 89 LYS A N 1
ATOM 689 C CA . LYS A 1 89 ? 21.613 3.042 -12.696 1.00 81.75 89 LYS A CA 1
ATOM 690 C C . LYS A 1 89 ? 23.052 2.716 -13.104 1.00 81.75 89 LYS A C 1
ATOM 692 O O . LYS A 1 89 ? 23.398 1.553 -13.256 1.00 81.75 89 LYS A O 1
ATOM 697 N N . ILE A 1 90 ? 23.933 3.721 -13.106 1.00 80.06 90 ILE A N 1
ATOM 698 C CA . ILE A 1 90 ? 25.366 3.577 -13.455 1.00 80.06 90 ILE A CA 1
ATOM 699 C C . ILE A 1 90 ? 26.058 2.443 -12.673 1.00 80.06 90 ILE A C 1
ATOM 701 O O . ILE A 1 90 ? 26.953 1.779 -13.182 1.00 80.06 90 ILE A O 1
ATOM 705 N N . ARG A 1 91 ? 25.649 2.210 -11.418 1.00 80.62 91 ARG A N 1
ATOM 706 C CA . ARG A 1 91 ? 26.222 1.155 -10.565 1.00 80.62 91 ARG A CA 1
ATOM 707 C C . ARG A 1 91 ? 25.785 -0.261 -10.957 1.00 80.62 91 ARG A C 1
ATOM 709 O O . ARG A 1 91 ? 26.506 -1.200 -10.644 1.00 80.62 91 ARG A O 1
ATOM 716 N N . PHE A 1 92 ? 24.628 -0.404 -11.598 1.00 81.12 92 PHE A N 1
ATOM 717 C CA . PHE A 1 92 ? 24.010 -1.682 -11.949 1.00 81.12 92 PHE A CA 1
ATOM 718 C C . PHE A 1 92 ? 23.402 -1.587 -13.361 1.00 81.12 92 PHE A C 1
ATOM 720 O O . PHE A 1 92 ? 22.191 -1.431 -13.492 1.00 81.12 92 PHE A O 1
ATOM 727 N N . PRO A 1 93 ? 24.229 -1.642 -14.423 1.00 81.12 93 PRO A N 1
ATOM 728 C CA . PRO A 1 93 ? 23.766 -1.471 -15.805 1.00 81.12 93 PRO A CA 1
ATOM 729 C C . PRO A 1 93 ? 22.962 -2.663 -16.348 1.00 81.12 93 PRO A C 1
ATOM 731 O O . PRO A 1 93 ? 22.328 -2.540 -17.388 1.00 81.12 93 PRO A O 1
ATOM 734 N N . GLU A 1 94 ? 23.011 -3.804 -15.658 1.00 80.88 94 GLU A N 1
ATOM 735 C CA . GLU A 1 94 ? 22.360 -5.072 -16.026 1.00 80.88 94 GLU A CA 1
ATOM 736 C C . GLU A 1 94 ? 21.040 -5.302 -15.267 1.00 80.88 94 GLU A C 1
ATOM 738 O O . GLU A 1 94 ? 20.434 -6.368 -15.368 1.00 80.88 94 GLU A O 1
ATOM 743 N N . GLU A 1 95 ? 20.622 -4.346 -14.433 1.00 83.75 95 GLU A N 1
ATOM 744 C CA . GLU A 1 95 ? 19.449 -4.481 -13.572 1.00 83.75 95 GLU A CA 1
ATOM 745 C C . GLU A 1 95 ? 18.505 -3.295 -13.769 1.00 83.75 95 GLU A C 1
ATOM 747 O O . GLU A 1 95 ? 18.903 -2.128 -13.700 1.00 83.75 95 GLU A O 1
ATOM 752 N N . GLY A 1 96 ? 17.224 -3.601 -13.974 1.00 84.75 96 GLY A N 1
ATOM 753 C CA . GLY A 1 96 ? 16.160 -2.611 -13.897 1.00 84.75 96 GLY A CA 1
ATOM 754 C C . GLY A 1 96 ? 15.950 -2.114 -12.465 1.00 84.75 96 GLY A C 1
ATOM 755 O O . GLY A 1 96 ? 16.541 -2.606 -11.500 1.00 84.75 96 GLY A O 1
ATOM 756 N N . TYR A 1 97 ? 15.062 -1.138 -12.300 1.00 85.06 97 TYR A N 1
ATOM 757 C CA . TYR A 1 97 ? 14.671 -0.651 -10.982 1.00 85.06 97 TYR A CA 1
ATOM 758 C C . TYR A 1 97 ? 13.154 -0.530 -10.866 1.00 85.06 97 TYR A C 1
ATOM 760 O O . TYR A 1 97 ? 12.447 -0.263 -11.833 1.00 85.06 97 TYR A O 1
ATOM 768 N N . LEU A 1 98 ? 12.657 -0.722 -9.648 1.00 88.62 98 LEU A N 1
ATOM 769 C CA . LEU A 1 98 ? 11.256 -0.548 -9.290 1.00 88.62 98 LEU A CA 1
ATOM 770 C C . LEU A 1 98 ? 11.170 0.583 -8.270 1.00 88.62 98 LEU A C 1
ATOM 772 O O . LEU A 1 98 ? 11.984 0.650 -7.351 1.00 88.62 98 LEU A O 1
ATOM 776 N N . VAL A 1 99 ? 10.197 1.476 -8.433 1.00 90.06 99 VAL A N 1
ATOM 777 C CA . VAL A 1 99 ? 9.966 2.587 -7.500 1.00 90.06 99 VAL A CA 1
ATOM 778 C C . VAL A 1 99 ? 8.540 2.488 -6.969 1.00 90.06 99 VAL A C 1
ATOM 780 O O . VAL A 1 99 ? 7.614 3.011 -7.593 1.00 90.06 99 VAL A O 1
ATOM 783 N N . PRO A 1 100 ? 8.318 1.795 -5.840 1.00 92.12 100 PRO A N 1
ATOM 784 C CA . PRO A 1 100 ? 7.013 1.794 -5.207 1.00 92.12 100 PRO A CA 1
ATOM 785 C C . PRO A 1 100 ? 6.753 3.150 -4.548 1.00 92.12 100 PRO A C 1
ATOM 787 O O . PRO A 1 100 ? 7.570 3.653 -3.779 1.00 92.12 100 PRO A O 1
ATOM 790 N N . ASN A 1 101 ? 5.583 3.725 -4.810 1.00 91.88 101 ASN A N 1
ATOM 791 C CA . ASN A 1 101 ? 5.133 4.941 -4.148 1.00 91.88 101 ASN A CA 1
ATOM 792 C C . ASN A 1 101 ? 3.713 4.764 -3.607 1.00 91.88 101 ASN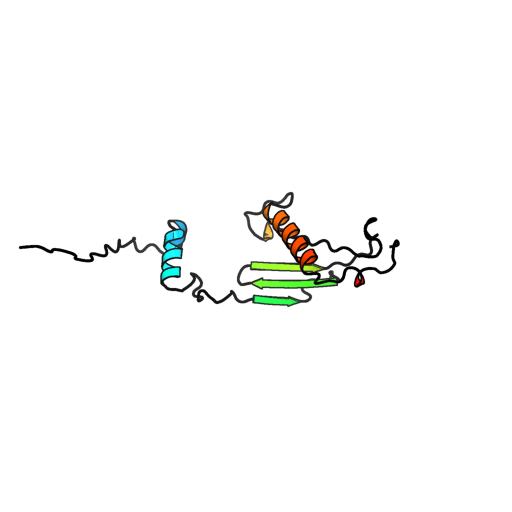 A C 1
ATOM 794 O O . ASN A 1 101 ? 2.847 4.188 -4.267 1.00 91.88 101 ASN A O 1
ATOM 798 N N . VAL A 1 102 ? 3.478 5.279 -2.404 1.00 92.31 102 VAL A N 1
ATOM 799 C CA . VAL A 1 102 ? 2.185 5.280 -1.727 1.00 92.31 102 VAL A CA 1
ATOM 800 C C . VAL A 1 102 ? 1.747 6.722 -1.520 1.00 92.31 102 VAL A C 1
ATOM 802 O O . VAL A 1 102 ? 2.432 7.512 -0.875 1.00 92.31 102 VAL A O 1
ATOM 805 N N . GLU A 1 103 ? 0.56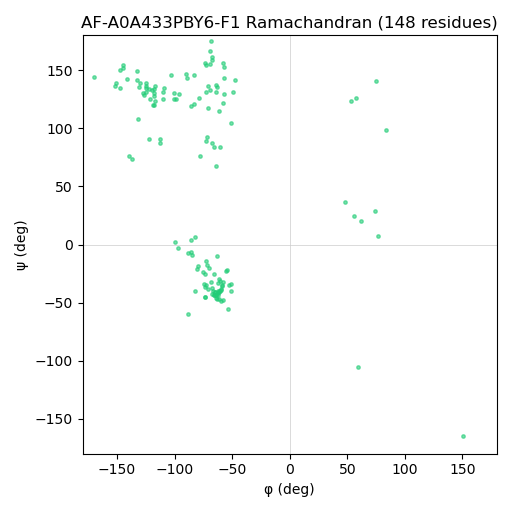4 7.053 -2.026 1.00 88.88 103 GLU A N 1
ATOM 806 C CA . GLU A 1 103 ? -0.045 8.365 -1.843 1.00 88.88 103 GLU A CA 1
ATOM 807 C C . GLU A 1 103 ? -1.256 8.277 -0.907 1.00 88.88 103 GLU A C 1
ATOM 809 O O . GLU A 1 103 ? -2.111 7.399 -1.038 1.00 88.88 103 GLU A O 1
ATOM 814 N N . LEU A 1 104 ? -1.339 9.214 0.039 1.00 89.12 104 LEU A N 1
ATOM 815 C CA . LEU A 1 104 ? -2.476 9.371 0.945 1.00 89.12 104 LEU A CA 1
ATOM 816 C C . LE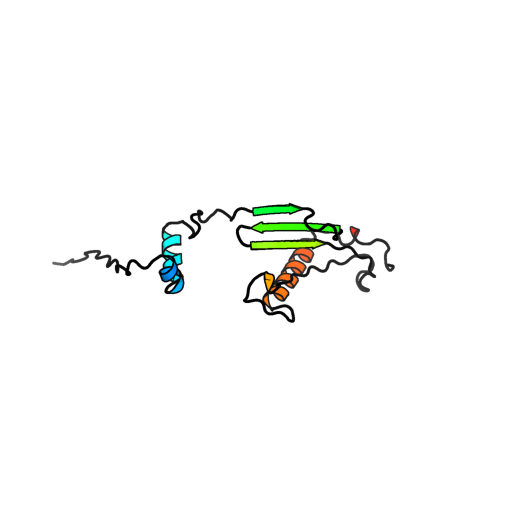U A 1 104 ? -3.185 10.692 0.629 1.00 89.12 104 LEU A C 1
ATOM 818 O O . LEU A 1 104 ? -2.882 11.734 1.209 1.00 89.12 104 LEU A O 1
ATOM 822 N N . SER A 1 105 ? -4.118 10.637 -0.320 1.00 84.31 105 SER A N 1
ATOM 823 C CA . SER A 1 105 ? -4.884 11.797 -0.783 1.00 84.31 105 SER A CA 1
ATOM 824 C C . SER A 1 105 ? -5.923 12.262 0.261 1.00 84.31 105 SER A C 1
ATOM 826 O O . SER A 1 105 ? -6.436 11.435 1.026 1.00 84.31 105 SER A O 1
ATOM 828 N N . PRO A 1 106 ? -6.333 13.549 0.270 1.00 86.38 106 PRO A N 1
ATOM 829 C CA . PRO A 1 106 ? -7.459 14.039 1.078 1.00 86.38 106 PRO A CA 1
ATOM 830 C C . PRO A 1 106 ? -8.778 13.283 0.849 1.00 86.38 106 PRO A C 1
ATOM 832 O O . PRO A 1 106 ? -9.635 13.255 1.732 1.00 86.38 106 PRO A O 1
ATOM 835 N N . ILE A 1 107 ? -8.926 12.613 -0.303 1.00 86.31 107 ILE A N 1
ATOM 836 C CA . ILE A 1 107 ? -10.065 11.727 -0.602 1.00 86.31 107 ILE A CA 1
ATOM 837 C C . ILE A 1 107 ? -10.136 10.553 0.390 1.00 86.31 107 ILE A C 1
ATOM 839 O O . ILE A 1 107 ? -11.220 10.061 0.700 1.00 86.31 107 ILE A O 1
ATOM 843 N N . CYS A 1 108 ? -8.997 10.104 0.925 1.00 84.31 108 CYS A N 1
ATOM 844 C CA . CYS A 1 108 ? -8.938 8.969 1.840 1.00 84.31 108 CYS A CA 1
ATOM 845 C C . CYS A 1 108 ? -9.446 9.314 3.250 1.00 84.31 108 CYS A C 1
ATOM 847 O O . CYS A 1 108 ? -9.996 8.451 3.936 1.00 84.31 108 CYS A O 1
ATOM 849 N N . SER A 1 109 ? -9.217 10.544 3.723 1.00 85.19 109 SER A N 1
ATOM 850 C CA . SER A 1 109 ? -9.625 11.010 5.053 1.00 85.19 109 SER A CA 1
ATOM 851 C C . SER A 1 109 ? -9.435 12.524 5.172 1.00 85.19 109 SER A C 1
ATOM 853 O O . SER A 1 109 ? -8.399 13.026 4.735 1.00 85.19 109 SER A O 1
ATOM 855 N N . PRO A 1 110 ? -10.320 13.246 5.890 1.00 84.81 110 PRO A N 1
ATOM 856 C CA . PRO A 1 110 ? -10.156 14.680 6.152 1.00 84.81 110 PRO A CA 1
ATOM 857 C C . PRO A 1 110 ? -8.909 15.014 6.990 1.00 84.81 110 PRO A C 1
ATOM 859 O O . PRO A 1 110 ? -8.564 16.180 7.157 1.00 84.81 110 PRO A O 1
ATOM 862 N N . LYS A 1 111 ? -8.233 14.002 7.551 1.00 85.06 111 LYS A N 1
ATOM 863 C CA . LYS A 1 111 ? -6.959 14.170 8.261 1.00 85.06 111 LYS A CA 1
ATOM 864 C C . LYS A 1 111 ? -5.779 14.396 7.314 1.00 85.06 111 LYS A C 1
ATOM 866 O O . LYS A 1 111 ? -4.772 14.949 7.749 1.00 85.06 111 LYS A O 1
ATOM 871 N N . PHE A 1 112 ? -5.885 13.964 6.058 1.00 85.31 112 PHE A N 1
ATOM 872 C CA . PHE A 1 112 ? -4.833 14.155 5.068 1.00 85.31 112 PHE A CA 1
ATOM 873 C C . PHE A 1 112 ? -5.005 15.523 4.420 1.00 85.31 112 PHE A C 1
ATOM 875 O O . PHE A 1 112 ? -6.047 15.830 3.842 1.00 85.31 112 PHE A O 1
ATOM 882 N N . ARG A 1 113 ? -3.985 16.369 4.567 1.00 81.06 113 ARG A N 1
ATOM 883 C CA . ARG A 1 113 ? -3.960 17.691 3.945 1.00 81.06 113 ARG A CA 1
ATOM 884 C C . ARG A 1 113 ? -3.340 17.589 2.551 1.00 81.06 113 ARG A C 1
ATOM 886 O O . ARG A 1 113 ? -2.390 16.826 2.388 1.00 81.06 113 ARG A O 1
ATOM 893 N N . PRO A 1 114 ? -3.839 18.357 1.569 1.00 80.25 114 PRO A N 1
ATOM 894 C CA . PRO A 1 114 ? -3.152 18.502 0.295 1.00 80.25 114 PRO A CA 1
ATOM 895 C C . PRO A 1 114 ? -1.797 19.177 0.531 1.00 80.25 114 PRO A C 1
ATOM 897 O O . PRO A 1 114 ? -1.702 20.138 1.297 1.00 80.25 114 PRO A O 1
ATOM 900 N N . GLY A 1 115 ? -0.748 18.656 -0.096 1.00 83.75 115 GLY A N 1
ATOM 901 C CA . GLY A 1 115 ? 0.616 19.127 0.113 1.00 83.75 115 GLY A CA 1
ATOM 902 C C . GLY A 1 115 ? 1.645 18.017 -0.101 1.00 83.75 115 GLY A C 1
ATOM 903 O O . GLY A 1 115 ? 1.307 16.983 -0.682 1.00 83.75 115 GLY A O 1
ATOM 904 N N . PRO A 1 116 ? 2.895 18.215 0.354 1.00 83.06 116 PRO A N 1
ATOM 905 C CA . PRO A 1 116 ? 3.910 17.170 0.296 1.00 83.06 116 PRO A CA 1
ATOM 906 C C . PRO A 1 116 ? 3.437 15.907 1.038 1.00 83.06 116 PRO A C 1
ATOM 908 O O . PRO A 1 116 ? 2.628 16.003 1.969 1.00 83.06 116 PRO A O 1
ATOM 911 N N . PRO A 1 117 ? 3.934 14.720 0.649 1.00 82.69 117 PRO A N 1
ATOM 912 C CA . PRO A 1 117 ? 3.502 13.464 1.243 1.00 82.69 117 PRO A CA 1
ATOM 913 C C . PRO A 1 117 ? 3.736 13.487 2.752 1.00 82.69 117 PRO A C 1
ATOM 915 O O . PRO A 1 117 ? 4.831 13.802 3.219 1.00 82.69 117 PRO A O 1
ATOM 918 N N . SER A 1 118 ? 2.690 13.147 3.509 1.00 88.25 118 SER A N 1
ATOM 919 C CA . SER A 1 118 ? 2.774 13.026 4.967 1.00 88.25 118 SER A CA 1
ATOM 920 C C . SER A 1 118 ? 3.833 12.001 5.384 1.00 88.25 118 SER A C 1
ATOM 922 O O . SER A 1 118 ? 4.117 11.064 4.639 1.00 88.25 118 SER A O 1
ATOM 924 N N . GLU A 1 119 ? 4.358 12.126 6.604 1.00 90.12 119 GLU A N 1
ATOM 925 C CA . GLU A 1 119 ? 5.329 11.176 7.169 1.00 90.12 119 GLU A CA 1
ATOM 926 C C . GLU A 1 119 ? 4.849 9.720 7.050 1.00 90.12 119 GLU A C 1
ATOM 928 O O . GLU A 1 119 ? 5.607 8.838 6.663 1.00 90.12 119 GLU A O 1
ATOM 933 N N . GLN A 1 120 ? 3.556 9.469 7.274 1.00 90.00 120 GLN A N 1
ATOM 934 C CA . GLN A 1 120 ? 2.968 8.134 7.139 1.00 90.00 120 GLN A CA 1
ATOM 935 C C . GLN A 1 120 ? 3.075 7.580 5.714 1.00 90.00 120 GLN A C 1
ATOM 937 O O . GLN A 1 120 ? 3.361 6.398 5.543 1.00 90.00 120 GLN A O 1
ATOM 942 N N . ALA A 1 121 ? 2.854 8.422 4.702 1.00 90.19 121 ALA A N 1
ATOM 943 C CA . ALA A 1 121 ? 2.991 8.028 3.303 1.00 90.19 121 ALA A CA 1
ATOM 944 C C . ALA A 1 121 ? 4.459 7.731 2.966 1.00 9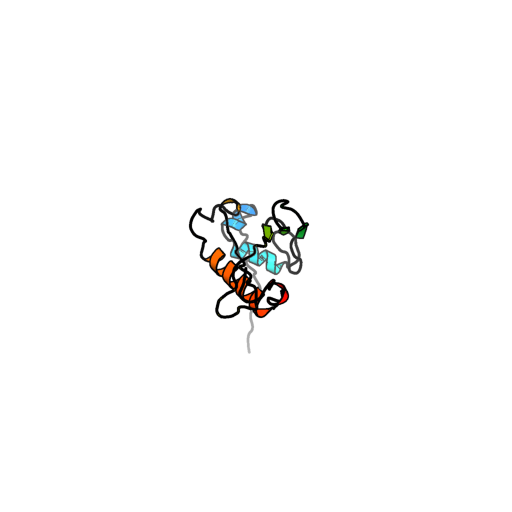0.19 121 ALA A C 1
ATOM 946 O O . ALA A 1 121 ? 4.748 6.708 2.355 1.00 90.19 121 ALA A O 1
ATOM 947 N N . GLN A 1 122 ? 5.388 8.568 3.439 1.00 91.50 122 GLN A N 1
ATOM 948 C CA . GLN A 1 122 ? 6.826 8.377 3.217 1.00 91.50 122 GLN A CA 1
ATOM 949 C C . GLN A 1 122 ? 7.335 7.080 3.857 1.00 91.50 122 GLN A C 1
ATOM 951 O O . GLN A 1 122 ? 7.998 6.283 3.196 1.00 91.50 122 GLN A O 1
ATOM 956 N N . VAL A 1 123 ? 6.968 6.827 5.117 1.00 94.44 123 VAL A N 1
ATOM 957 C CA . VAL A 1 123 ? 7.325 5.589 5.825 1.00 94.44 123 VAL A CA 1
ATOM 958 C C . VAL A 1 123 ? 6.714 4.372 5.133 1.00 94.44 123 VAL A C 1
ATOM 960 O O . VAL A 1 123 ? 7.381 3.348 5.015 1.00 94.44 123 VAL A O 1
ATOM 963 N N . ALA A 1 124 ? 5.473 4.468 4.647 1.00 93.38 124 ALA A N 1
ATOM 964 C CA . ALA A 1 124 ? 4.828 3.377 3.921 1.00 93.38 124 ALA A CA 1
ATOM 965 C C . ALA A 1 124 ? 5.515 3.077 2.578 1.00 93.38 124 ALA A C 1
ATOM 967 O O . ALA A 1 124 ? 5.739 1.905 2.277 1.00 93.38 124 ALA A O 1
ATOM 968 N N . SER A 1 125 ? 5.881 4.102 1.801 1.00 94.00 125 SER A N 1
ATOM 969 C CA . SER A 1 125 ? 6.633 3.943 0.548 1.00 94.00 125 SER A CA 1
ATOM 970 C C . SER A 1 125 ? 7.999 3.303 0.793 1.00 94.00 125 SER A C 1
ATOM 972 O O . SER A 1 125 ? 8.349 2.326 0.136 1.00 94.00 125 SER A O 1
ATOM 974 N N . GLU A 1 126 ? 8.740 3.790 1.790 1.00 93.88 126 GLU A N 1
ATOM 975 C CA . GLU A 1 126 ? 10.057 3.252 2.144 1.00 93.88 126 GLU A CA 1
ATOM 976 C C . GLU A 1 126 ? 9.966 1.811 2.666 1.00 93.88 126 GLU A C 1
ATOM 978 O O . GLU A 1 126 ? 10.776 0.950 2.322 1.00 93.88 126 GLU A O 1
ATOM 983 N N . PHE A 1 127 ? 8.954 1.517 3.484 1.00 94.38 127 PHE A N 1
ATOM 984 C CA . PHE A 1 127 ? 8.690 0.165 3.964 1.00 94.38 127 PHE A CA 1
ATOM 985 C C . PHE A 1 127 ? 8.360 -0.786 2.811 1.00 94.38 127 PHE A C 1
ATOM 987 O O . PHE A 1 127 ? 8.874 -1.905 2.773 1.00 94.38 127 PHE A O 1
ATOM 994 N N . LEU A 1 128 ? 7.553 -0.337 1.847 1.00 93.12 128 LEU A N 1
ATOM 995 C CA . LEU A 1 128 ? 7.231 -1.116 0.657 1.00 93.12 128 LEU A CA 1
ATOM 996 C C . LEU A 1 128 ? 8.476 -1.359 -0.204 1.00 93.12 128 LEU A C 1
ATOM 998 O O . LEU A 1 128 ? 8.680 -2.489 -0.646 1.00 93.12 128 LEU A O 1
ATOM 1002 N N . ASN A 1 129 ? 9.338 -0.352 -0.369 1.00 92.38 129 ASN A N 1
ATOM 1003 C CA . ASN A 1 129 ? 10.603 -0.505 -1.084 1.00 92.38 129 ASN A CA 1
ATOM 1004 C C . ASN A 1 129 ? 11.505 -1.558 -0.419 1.00 92.38 129 ASN A C 1
ATOM 1006 O O . ASN A 1 129 ? 11.933 -2.511 -1.067 1.00 92.38 129 ASN A O 1
ATOM 1010 N N . LYS A 1 130 ? 11.684 -1.483 0.906 1.00 92.50 130 LYS A N 1
ATOM 1011 C CA . LYS A 1 130 ? 12.455 -2.481 1.673 1.00 92.50 130 LYS A CA 1
ATOM 1012 C C . LYS A 1 130 ? 11.886 -3.891 1.556 1.00 92.50 130 LYS A C 1
ATOM 1014 O O . LYS A 1 130 ? 12.642 -4.860 1.478 1.00 92.50 130 LYS A O 1
ATOM 1019 N N . ILE A 1 131 ? 10.560 -4.035 1.556 1.00 93.19 131 ILE A N 1
ATOM 1020 C CA . ILE A 1 131 ? 9.922 -5.340 1.348 1.00 93.19 131 ILE A CA 1
ATOM 1021 C C . ILE A 1 131 ? 10.233 -5.861 -0.052 1.00 93.19 131 ILE A C 1
ATOM 1023 O O . ILE A 1 131 ? 10.605 -7.023 -0.185 1.00 93.19 131 ILE A O 1
ATOM 1027 N N . MET A 1 132 ? 10.115 -5.035 -1.091 1.00 89.69 132 MET A N 1
ATOM 1028 C CA . MET A 1 132 ? 10.399 -5.466 -2.462 1.00 89.69 132 MET A CA 1
ATOM 1029 C C . MET A 1 132 ? 11.871 -5.859 -2.648 1.00 89.69 132 MET A C 1
ATOM 1031 O O . MET A 1 132 ? 12.147 -6.925 -3.198 1.00 89.69 132 MET A O 1
ATOM 1035 N N . GLU A 1 133 ? 12.802 -5.071 -2.108 1.00 86.94 133 GLU A N 1
ATOM 1036 C CA . GLU A 1 133 ? 14.241 -5.357 -2.161 1.00 86.94 133 GLU A CA 1
ATOM 1037 C C . GLU A 1 133 ? 14.614 -6.638 -1.392 1.00 86.94 133 GLU A C 1
ATOM 1039 O O . GLU A 1 133 ? 15.383 -7.465 -1.885 1.00 86.94 133 GLU A O 1
ATOM 1044 N N . SER A 1 134 ? 14.053 -6.837 -0.193 1.00 90.25 134 SER A N 1
ATOM 1045 C CA . SER A 1 134 ? 14.355 -8.009 0.648 1.00 90.25 134 SER A CA 1
ATOM 1046 C C . SER A 1 134 ? 13.717 -9.300 0.139 1.00 90.25 134 SER A C 1
ATOM 1048 O O . SER A 1 134 ? 14.325 -10.366 0.233 1.00 90.25 134 SER A O 1
ATOM 1050 N N . SER A 1 135 ? 12.502 -9.215 -0.400 1.00 89.19 135 SER A N 1
ATOM 1051 C CA . SER A 1 135 ? 11.741 -10.381 -0.854 1.00 89.19 135 SER A CA 1
ATOM 1052 C C . SER A 1 135 ? 12.155 -10.881 -2.237 1.00 89.19 135 SER A C 1
ATOM 1054 O O . SER A 1 135 ? 11.878 -12.037 -2.550 1.00 89.19 135 SER A O 1
ATOM 1056 N N . LYS A 1 136 ? 12.805 -10.039 -3.058 1.00 83.94 136 LYS A N 1
ATOM 1057 C CA . LYS A 1 136 ? 13.194 -10.351 -4.447 1.00 83.94 136 LYS A CA 1
ATOM 1058 C C . LYS A 1 136 ? 12.047 -10.970 -5.260 1.00 83.94 136 LYS A C 1
ATOM 1060 O O . LYS A 1 136 ? 12.268 -11.865 -6.070 1.00 83.94 136 LYS A O 1
ATOM 1065 N N . ILE A 1 137 ? 10.815 -10.501 -5.026 1.00 84.50 137 ILE A N 1
ATOM 1066 C CA . ILE A 1 137 ? 9.605 -11.016 -5.697 1.00 84.50 137 ILE A CA 1
ATOM 1067 C C . ILE A 1 137 ? 9.694 -10.831 -7.218 1.00 84.50 137 ILE A C 1
ATOM 1069 O O . ILE A 1 137 ? 9.153 -11.644 -7.963 1.00 84.50 137 ILE A O 1
ATOM 1073 N N . VAL A 1 138 ? 10.383 -9.782 -7.675 1.00 84.31 138 VAL A N 1
ATOM 1074 C CA . VAL A 1 138 ? 10.621 -9.501 -9.094 1.00 84.31 138 VAL A CA 1
ATOM 1075 C C . VAL A 1 138 ? 12.124 -9.539 -9.361 1.00 84.31 138 VAL A C 1
ATOM 1077 O O . VAL A 1 138 ? 12.897 -8.868 -8.674 1.00 84.31 138 VAL A O 1
ATOM 1080 N N . SER A 1 139 ? 12.539 -10.324 -10.356 1.00 85.31 139 SER A N 1
ATOM 1081 C CA . SER A 1 139 ? 13.924 -10.356 -10.826 1.00 85.31 139 SER A CA 1
ATOM 1082 C C . SER A 1 139 ? 14.239 -9.060 -11.573 1.00 85.31 139 SER A C 1
ATOM 1084 O O . SER A 1 139 ? 13.642 -8.768 -12.605 1.00 85.31 139 SER A O 1
ATOM 1086 N N . LEU A 1 140 ? 15.193 -8.278 -11.062 1.00 84.94 140 LEU A N 1
ATOM 1087 C CA . LEU A 1 140 ? 15.627 -7.031 -11.706 1.00 84.94 140 LEU A CA 1
ATOM 1088 C C . LEU A 1 140 ? 16.398 -7.272 -13.010 1.00 84.94 140 LEU A C 1
ATOM 1090 O O . LEU A 1 140 ? 16.460 -6.383 -13.852 1.00 84.94 140 LEU A O 1
ATOM 1094 N N . LYS A 1 141 ? 16.946 -8.476 -13.196 1.00 84.25 141 LYS A N 1
ATOM 1095 C CA . LYS A 1 141 ? 17.630 -8.872 -14.434 1.00 84.25 141 LYS A CA 1
ATOM 1096 C C . LYS A 1 141 ? 16.645 -9.109 -15.573 1.00 84.25 141 LYS A C 1
ATOM 1098 O O . LYS A 1 141 ? 16.936 -8.763 -16.707 1.00 84.25 141 LYS A O 1
ATOM 1103 N N . ASP A 1 142 ? 15.460 -9.625 -15.253 1.00 85.69 142 ASP A N 1
ATOM 1104 C CA . ASP A 1 142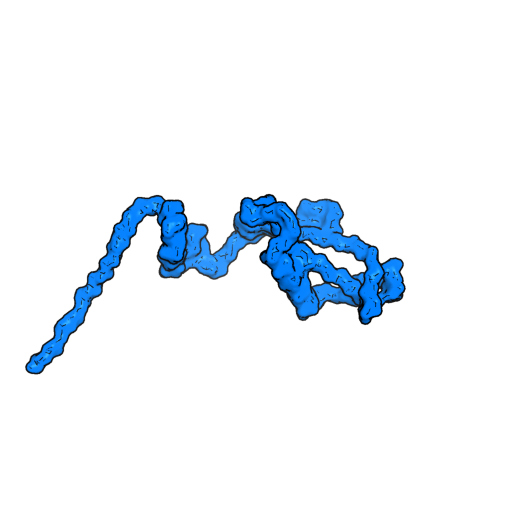 ? 14.395 -9.873 -16.233 1.00 85.69 142 ASP A CA 1
ATOM 1105 C C . ASP A 1 142 ? 13.766 -8.555 -16.722 1.00 85.69 142 ASP A C 1
ATOM 1107 O O . ASP A 1 142 ? 13.096 -8.522 -17.749 1.00 85.69 142 ASP A O 1
ATOM 1111 N N . LEU A 1 143 ? 13.984 -7.465 -15.978 1.00 84.06 143 LEU A N 1
ATOM 1112 C CA . LEU A 1 143 ? 13.585 -6.104 -16.337 1.00 84.06 143 LEU A CA 1
ATOM 1113 C C . LEU A 1 143 ? 14.627 -5.389 -17.221 1.00 84.06 143 LEU A C 1
ATOM 1115 O O . LEU A 1 143 ? 14.360 -4.278 -17.673 1.00 84.06 143 LEU A O 1
ATOM 1119 N N . CYS A 1 144 ? 15.801 -5.985 -17.460 1.00 83.00 144 CYS A N 1
ATOM 1120 C CA . CYS A 1 144 ? 16.825 -5.423 -18.340 1.00 83.00 144 CYS A CA 1
ATOM 1121 C C . CYS A 1 144 ? 16.518 -5.788 -19.801 1.00 83.00 144 CYS A C 1
ATOM 1123 O O . CYS A 1 144 ? 16.431 -6.967 -20.140 1.00 83.00 144 CYS A O 1
ATOM 1125 N N . ILE A 1 145 ? 16.346 -4.778 -20.660 1.00 83.50 145 ILE A N 1
ATOM 1126 C CA . ILE A 1 145 ? 16.104 -4.970 -22.099 1.00 83.50 145 ILE A CA 1
ATOM 1127 C C . ILE A 1 145 ? 17.444 -5.052 -22.837 1.00 83.50 145 ILE A C 1
ATOM 1129 O O . ILE A 1 145 ? 17.751 -6.077 -23.441 1.00 83.50 145 ILE A O 1
ATOM 1133 N N . GLU A 1 146 ? 18.259 -3.997 -22.741 1.00 79.56 146 GLU A N 1
ATOM 1134 C CA . GLU A 1 146 ? 19.651 -3.987 -23.187 1.00 79.56 146 GLU A CA 1
ATOM 1135 C C . GLU A 1 146 ? 20.566 -3.430 -22.088 1.00 79.56 146 GLU A C 1
ATOM 1137 O O . GLU A 1 146 ? 20.263 -2.401 -21.478 1.00 79.56 146 GLU A O 1
ATOM 1142 N N . PRO A 1 147 ? 21.719 -4.068 -21.835 1.00 73.12 147 PRO A N 1
ATOM 1143 C CA . PRO A 1 147 ? 22.656 -3.572 -20.845 1.00 73.12 147 PRO A CA 1
ATOM 1144 C C . PRO A 1 147 ? 23.321 -2.268 -21.295 1.00 73.12 147 PRO A C 1
ATOM 1146 O O . PRO A 1 147 ? 23.850 -2.159 -22.401 1.00 73.12 147 PRO A O 1
ATOM 1149 N N . SER A 1 148 ? 23.359 -1.283 -20.392 1.00 64.69 148 SER A N 1
ATOM 1150 C CA . SER A 1 148 ? 23.961 0.049 -20.615 1.00 64.69 148 SER A CA 1
ATOM 1151 C C . SER A 1 148 ? 23.321 0.903 -21.726 1.00 64.69 148 SER A C 1
ATOM 1153 O O . SER A 1 148 ? 23.957 1.847 -22.205 1.00 64.69 148 SER A O 1
ATOM 1155 N N . LYS A 1 149 ? 22.076 0.613 -22.125 1.00 60.59 149 LYS A N 1
ATOM 1156 C CA . LYS A 1 149 ? 21.318 1.405 -23.105 1.00 60.59 149 LYS A CA 1
ATOM 1157 C C . LYS A 1 149 ? 19.826 1.441 -22.753 1.00 60.59 149 LYS A C 1
ATOM 1159 O O . LYS A 1 149 ? 19.338 0.532 -22.091 1.00 60.59 149 LYS A O 1
ATOM 1164 N N . ALA A 1 150 ? 19.141 2.512 -23.159 1.00 51.72 150 ALA A N 1
ATOM 1165 C CA . ALA A 1 150 ? 17.680 2.606 -23.136 1.00 51.72 150 ALA A CA 1
ATOM 1166 C C . ALA A 1 150 ? 17.087 1.997 -24.411 1.00 51.72 150 ALA A C 1
ATOM 1168 O O . ALA A 1 150 ? 17.686 2.224 -25.491 1.00 51.72 150 ALA A O 1
#

Nearest PDB structures (foldseek):
  9g8n-assembly1_N  TM=9.636E-01  e=5.861E-12  Homo sapiens
  2pnz-assembly1_B  TM=9.461E-01  e=3.993E-08  Pyrococcus abyssi
  2c38-assembly1_E  TM=8.667E-01  e=3.314E-08  Saccharolobus solfataricus
  3l7z-assembly1_D  TM=8.567E-01  e=3.753E-08  Saccharolobus solfataricus
  4ba2-assembly1_A  TM=8.151E-01  e=2.926E-08  Saccharolobus solfataricus

Sequence (150 aa):
MATDSEAQSTSVTAQLPRLPFDIFRRIQPHEYFRRFIEQNVRPDGRPLHKFRKTTLTVGAISTADGSAMVRIGGTTVICGIKAEISEPKIRFPEEGYLVPNVELSPICSPKFRPGPPSEQAQVASEFLNKIMESSKIVSLKDLCIEPSKA

Foldseek 3Di:
DDDDDDDDPPPPPPCDDPDPLVVCCVPPVPVSQVVCVVVQAGPVRDGPPDFADKDKDWCPDVVAPTKIWIDGPPAIDIDGHHDDDDQDDPVCQQFADDQAFFADDCVRDVVDDPDPGDPVRVVVRVVVRVCCVVVVPDGRNVVRPDGRDD

Mean predicted aligned error: 11.05 Å

Solvent-accessible surface area (backbone atoms only — not comparable to full-atom values): 9577 Å² total; per-residue (Å²): 136,79,89,82,85,88,76,86,83,76,77,78,70,77,76,66,74,94,58,58,70,74,57,43,46,70,77,41,46,68,62,49,54,47,57,27,58,79,68,52,32,41,97,87,75,39,51,80,88,58,77,65,66,72,47,79,41,75,60,71,43,86,91,36,85,38,24,35,34,40,32,47,66,91,47,73,49,77,49,73,41,77,87,78,92,60,71,49,50,89,93,40,42,59,31,39,86,83,83,65,78,52,85,70,52,43,88,80,37,90,85,35,64,89,71,78,79,49,71,69,27,51,54,50,18,53,50,49,39,52,49,50,67,73,63,54,82,65,63,38,55,80,58,39,88,50,72,79,46,109

Secondary structure (DSSP, 8-state):
--------------------HHHHHHH-HHHHHHHHHHTTB-TTS-BTTPPPPEEEEET--TTSSEEEEEEETTEEEEEEE-----PPPTT-TT-----------TTT-TTSPSSSPPHHHHHHHHHHHHHHHHHT-S-TTTT-SSTT--

Radius of gyration: 26.33 Å; Cα contacts (8 Å, |Δi|>4): 138; chains: 1; bounding box: 54×38×92 Å